Protein AF-A0A2W4SRP5-F1 (afdb_monomer_lite)

pLDDT: mean 79.03, std 12.62, range [37.22, 92.81]

Structure (mmCIF, N/CA/C/O backbone):
data_AF-A0A2W4SRP5-F1
#
_entry.id   AF-A0A2W4SRP5-F1
#
loop_
_atom_site.group_PDB
_atom_site.id
_atom_site.type_symbol
_atom_site.label_atom_id
_atom_site.label_alt_id
_atom_site.label_comp_id
_atom_site.label_asym_id
_atom_site.label_entity_id
_atom_site.label_seq_id
_atom_site.pdbx_PDB_ins_code
_atom_site.Cartn_x
_atom_site.Cartn_y
_atom_site.Cartn_z
_atom_site.occupancy
_atom_site.B_iso_or_equiv
_atom_site.auth_seq_id
_atom_site.auth_comp_id
_atom_site.auth_asym_id
_atom_site.auth_atom_id
_atom_site.pdbx_PDB_model_num
ATOM 1 N N . MET A 1 1 ? 36.366 -8.615 -46.798 1.00 62.31 1 MET A N 1
ATOM 2 C CA . MET A 1 1 ? 37.000 -7.873 -45.685 1.00 62.31 1 MET A CA 1
ATOM 3 C C . MET A 1 1 ? 35.990 -6.871 -45.153 1.00 62.31 1 MET A C 1
ATOM 5 O O . MET A 1 1 ? 35.621 -5.971 -45.893 1.00 62.31 1 MET A O 1
ATOM 9 N N . ALA A 1 2 ? 35.481 -7.054 -43.932 1.00 57.19 2 ALA A N 1
ATOM 10 C CA . ALA A 1 2 ? 34.638 -6.041 -43.298 1.00 57.19 2 ALA A CA 1
ATOM 11 C C . ALA A 1 2 ? 35.520 -4.854 -42.885 1.00 57.19 2 ALA A C 1
ATOM 13 O O . ALA A 1 2 ? 36.561 -5.044 -42.260 1.00 57.19 2 ALA A O 1
ATOM 14 N N . THR A 1 3 ? 35.136 -3.640 -43.264 1.00 64.25 3 THR A N 1
ATOM 15 C CA . THR A 1 3 ? 35.884 -2.422 -42.929 1.00 64.25 3 THR A CA 1
ATOM 16 C C . THR A 1 3 ? 35.658 -2.034 -41.461 1.00 64.25 3 THR A C 1
ATOM 18 O O . THR A 1 3 ? 34.574 -2.261 -4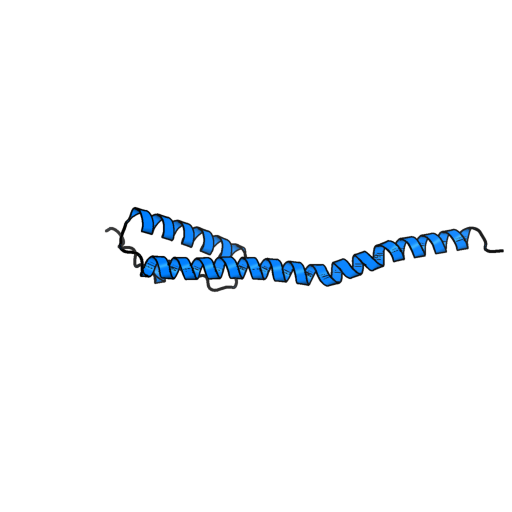0.924 1.00 64.25 3 THR A O 1
ATOM 21 N N . ALA A 1 4 ? 36.646 -1.421 -40.803 1.00 68.12 4 ALA A N 1
ATOM 22 C CA . ALA A 1 4 ? 36.559 -0.947 -39.413 1.00 68.12 4 ALA A CA 1
ATOM 23 C C . ALA A 1 4 ? 35.232 -0.239 -39.012 1.00 68.12 4 ALA A C 1
ATOM 25 O O . ALA A 1 4 ? 34.699 -0.573 -37.952 1.00 68.12 4 ALA A O 1
ATOM 26 N N . PRO A 1 5 ? 34.623 0.655 -39.825 1.00 74.19 5 PRO A N 1
ATOM 27 C CA . PRO A 1 5 ? 33.354 1.309 -39.470 1.00 74.19 5 PRO A CA 1
ATOM 28 C C . PRO A 1 5 ? 32.165 0.346 -39.317 1.00 74.19 5 PRO A C 1
ATOM 30 O O . PRO A 1 5 ? 31.325 0.536 -38.441 1.00 74.19 5 PRO A O 1
ATOM 33 N N . THR A 1 6 ? 32.106 -0.721 -40.118 1.00 78.25 6 THR A N 1
ATOM 34 C CA . THR A 1 6 ? 31.039 -1.736 -40.044 1.00 78.25 6 THR A CA 1
ATOM 35 C C . THR A 1 6 ? 31.065 -2.509 -38.725 1.00 78.25 6 THR A C 1
ATOM 37 O O . THR A 1 6 ? 30.011 -2.834 -38.187 1.00 78.25 6 THR A O 1
ATOM 40 N N . ILE A 1 7 ? 32.257 -2.771 -38.177 1.00 80.56 7 ILE A N 1
ATOM 41 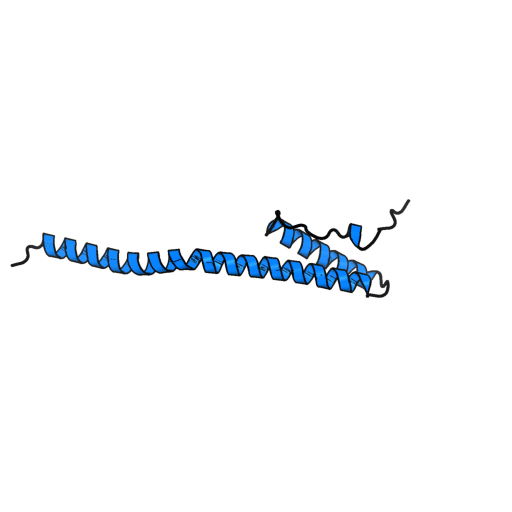C CA . ILE A 1 7 ? 32.420 -3.490 -36.905 1.00 80.56 7 ILE A CA 1
ATOM 42 C C . ILE A 1 7 ? 31.947 -2.614 -35.739 1.00 80.56 7 ILE A C 1
ATOM 44 O O . ILE A 1 7 ? 31.186 -3.078 -34.894 1.00 80.56 7 ILE A O 1
ATOM 48 N N . VAL A 1 8 ? 32.324 -1.331 -35.727 1.00 84.00 8 VAL A N 1
ATOM 49 C CA . VAL A 1 8 ? 31.911 -0.373 -34.685 1.00 84.00 8 VAL A CA 1
ATOM 50 C C . VAL A 1 8 ? 30.392 -0.180 -34.675 1.00 84.00 8 VAL A C 1
ATOM 52 O O . VAL A 1 8 ? 29.778 -0.210 -33.609 1.00 84.00 8 VAL A O 1
ATOM 55 N N . ALA A 1 9 ? 29.771 -0.049 -35.851 1.00 83.50 9 ALA A N 1
ATOM 56 C CA . ALA A 1 9 ? 28.318 0.065 -35.970 1.00 83.50 9 ALA A CA 1
ATOM 57 C C . ALA A 1 9 ? 27.594 -1.176 -35.419 1.00 83.50 9 ALA A C 1
ATOM 59 O O . ALA A 1 9 ? 26.607 -1.047 -34.692 1.00 83.50 9 ALA A O 1
ATOM 60 N N . LEU A 1 10 ? 28.115 -2.375 -35.708 1.00 90.06 10 LEU A N 1
ATOM 61 C CA . LEU A 1 10 ? 27.559 -3.624 -35.190 1.00 90.06 10 LEU A CA 1
ATOM 62 C C . LEU A 1 10 ? 27.675 -3.699 -33.663 1.00 90.06 10 LEU A C 1
ATOM 64 O O . LEU A 1 10 ? 26.697 -4.013 -32.989 1.00 90.06 10 LEU A O 1
ATOM 68 N N . MET A 1 11 ? 28.846 -3.371 -33.105 1.00 89.69 11 MET A N 1
ATOM 69 C CA . MET A 1 11 ? 29.052 -3.371 -31.652 1.00 89.69 11 MET A CA 1
ATOM 70 C C . MET A 1 11 ? 28.131 -2.368 -30.949 1.00 89.69 11 MET A C 1
ATOM 72 O O . MET A 1 11 ? 27.539 -2.697 -29.920 1.00 89.69 11 MET A O 1
ATOM 76 N N . GLY A 1 12 ? 27.947 -1.176 -31.523 1.00 87.81 12 GLY A N 1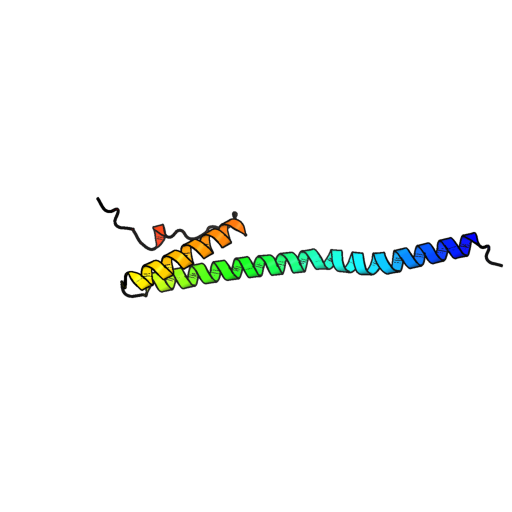
ATOM 77 C CA . GLY A 1 12 ? 26.991 -0.185 -31.027 1.00 87.81 12 GLY A CA 1
ATOM 78 C C . GLY A 1 12 ? 25.551 -0.703 -31.033 1.00 87.81 12 GLY A C 1
ATOM 79 O O . GLY A 1 12 ? 24.860 -0.605 -30.018 1.00 87.81 12 GLY A O 1
ATOM 80 N N . PHE A 1 13 ? 25.119 -1.331 -32.131 1.00 91.38 13 PHE A N 1
ATOM 81 C CA . PHE A 1 13 ? 23.796 -1.949 -32.228 1.00 91.38 13 PHE A CA 1
ATOM 82 C C . PHE A 1 13 ? 23.586 -3.037 -31.167 1.00 91.38 13 PHE A C 1
ATOM 84 O O . PHE A 1 13 ? 22.586 -3.006 -30.452 1.00 91.38 13 PHE A O 1
ATOM 91 N N . PHE A 1 14 ? 24.535 -3.965 -31.009 1.00 91.06 14 PHE A N 1
ATOM 92 C CA . PHE A 1 14 ? 24.431 -5.023 -30.000 1.00 91.06 14 PHE A CA 1
ATOM 93 C C . PHE A 1 14 ? 24.414 -4.470 -28.575 1.00 91.06 14 PHE A C 1
ATOM 95 O O . PHE A 1 14 ? 23.669 -4.975 -27.737 1.00 91.06 14 PHE A O 1
ATOM 102 N N . THR A 1 15 ? 25.173 -3.409 -28.301 1.00 91.12 15 THR A N 1
ATOM 103 C CA . THR A 1 15 ? 25.193 -2.758 -26.982 1.00 91.12 15 THR A CA 1
ATOM 104 C C . THR A 1 15 ? 23.831 -2.135 -26.671 1.00 91.12 15 THR A C 1
ATOM 106 O O . THR A 1 15 ? 23.258 -2.377 -25.608 1.00 91.12 15 THR A O 1
ATOM 109 N N . LEU A 1 16 ? 23.263 -1.401 -27.632 1.00 91.31 16 LEU A N 1
ATOM 110 C CA . LEU A 1 16 ? 21.934 -0.802 -27.506 1.00 91.31 16 LEU A CA 1
ATOM 111 C C . LEU A 1 16 ? 20.836 -1.860 -27.381 1.00 91.31 16 LEU A C 1
ATOM 113 O O . LEU A 1 16 ? 19.954 -1.712 -26.542 1.00 91.31 16 LEU A O 1
ATOM 117 N N . ALA A 1 17 ? 20.899 -2.943 -28.156 1.00 89.31 17 ALA A N 1
ATOM 118 C CA . ALA A 1 17 ? 19.941 -4.042 -28.065 1.00 89.31 17 ALA A CA 1
ATOM 119 C C . ALA A 1 17 ? 20.016 -4.752 -26.702 1.00 89.31 17 ALA A C 1
ATOM 121 O O . ALA A 1 17 ? 18.985 -5.008 -26.081 1.00 89.31 17 ALA A O 1
ATOM 122 N N . THR A 1 18 ? 21.229 -5.005 -26.201 1.00 92.81 18 THR A N 1
ATOM 123 C CA . THR A 1 18 ? 21.459 -5.685 -24.914 1.00 92.81 18 THR A CA 1
ATOM 124 C C . THR A 1 18 ? 20.893 -4.894 -23.737 1.00 92.81 18 THR A C 1
ATOM 126 O O . THR A 1 18 ? 20.398 -5.496 -22.791 1.00 92.81 18 THR A O 1
ATOM 129 N N . ILE A 1 19 ? 20.911 -3.559 -23.795 1.00 91.06 19 ILE A N 1
ATOM 130 C CA . ILE A 1 19 ? 20.346 -2.698 -22.743 1.00 91.06 19 ILE A CA 1
ATOM 131 C C . ILE A 1 19 ? 18.854 -2.429 -22.992 1.00 91.06 19 ILE A C 1
ATOM 133 O O . ILE A 1 19 ? 18.039 -2.475 -22.071 1.00 91.06 19 ILE A O 1
ATOM 137 N N . GLY A 1 20 ? 18.473 -2.170 -24.241 1.00 90.38 20 GLY A N 1
ATOM 138 C CA . GLY A 1 20 ? 17.122 -1.766 -24.617 1.00 90.38 20 GLY A CA 1
ATOM 139 C C . GLY A 1 20 ? 16.079 -2.858 -24.394 1.00 90.38 20 GLY A C 1
ATOM 140 O O . GLY A 1 20 ? 14.993 -2.568 -23.899 1.00 90.38 20 GLY A O 1
ATOM 141 N N . ILE A 1 21 ? 16.410 -4.117 -24.696 1.00 88.94 21 ILE A N 1
ATOM 142 C CA . ILE A 1 21 ? 15.496 -5.256 -24.520 1.00 88.94 21 ILE A CA 1
ATOM 143 C C . ILE A 1 21 ? 15.095 -5.459 -23.045 1.00 88.94 21 ILE A C 1
ATOM 145 O O . ILE A 1 21 ? 13.891 -5.465 -22.763 1.00 88.94 21 ILE A O 1
ATOM 149 N N . PRO A 1 22 ? 16.027 -5.597 -22.077 1.00 87.81 22 PRO A N 1
ATOM 150 C CA . PRO A 1 22 ? 15.649 -5.742 -20.675 1.00 87.81 22 PRO A CA 1
ATOM 151 C C . PRO A 1 22 ? 14.975 -4.479 -20.137 1.00 87.81 22 PRO A C 1
ATOM 153 O O . PRO A 1 22 ? 13.995 -4.590 -19.402 1.00 87.81 22 PRO A O 1
ATOM 156 N N . MET A 1 23 ? 15.421 -3.287 -20.550 1.00 88.94 23 MET A N 1
ATOM 157 C CA . MET A 1 23 ? 14.791 -2.030 -20.142 1.00 88.94 23 MET A CA 1
ATOM 158 C C . MET A 1 23 ? 13.323 -1.965 -20.584 1.00 88.94 23 MET A C 1
ATOM 160 O O . MET A 1 23 ? 12.457 -1.620 -19.783 1.00 88.94 23 MET A O 1
ATOM 164 N N . ALA A 1 24 ? 13.016 -2.371 -21.820 1.00 87.69 24 ALA A N 1
ATOM 165 C CA . ALA A 1 24 ? 11.650 -2.442 -22.331 1.00 87.69 24 ALA A CA 1
ATOM 166 C C . ALA A 1 24 ? 10.794 -3.462 -21.562 1.00 87.69 24 ALA A C 1
ATOM 168 O O . ALA A 1 24 ? 9.619 -3.208 -21.285 1.00 87.69 24 ALA A O 1
ATOM 169 N N . LEU A 1 25 ? 11.373 -4.601 -21.171 1.00 87.00 25 LEU A N 1
ATOM 170 C CA . LEU A 1 25 ? 10.679 -5.608 -20.369 1.00 87.00 25 LEU A CA 1
ATOM 171 C C . LEU A 1 25 ? 10.325 -5.072 -18.975 1.00 87.00 25 LEU A C 1
ATOM 173 O O . LEU A 1 25 ? 9.183 -5.224 -18.531 1.00 87.00 25 LEU A O 1
ATOM 177 N N . VAL A 1 26 ? 11.279 -4.407 -18.316 1.00 84.88 26 VAL A N 1
ATOM 178 C CA . VAL A 1 26 ? 11.074 -3.750 -17.018 1.00 84.88 26 VAL A CA 1
ATOM 179 C C . VAL A 1 26 ? 10.003 -2.675 -17.143 1.00 84.88 26 VAL A C 1
ATOM 181 O O . VAL A 1 26 ? 9.049 -2.690 -16.372 1.00 84.88 26 VAL A O 1
ATOM 184 N N . TRP A 1 27 ? 10.079 -1.814 -18.159 1.00 85.75 27 TRP A N 1
ATOM 185 C CA . TRP A 1 27 ? 9.078 -0.771 -18.401 1.00 85.75 27 TRP A CA 1
ATOM 186 C C . TRP A 1 27 ? 7.669 -1.328 -18.608 1.00 85.75 27 TRP A C 1
ATOM 188 O O . TRP A 1 27 ? 6.690 -0.725 -18.178 1.00 85.75 27 TRP A O 1
ATOM 198 N N . ARG A 1 28 ? 7.544 -2.510 -19.219 1.00 83.62 28 ARG A N 1
ATOM 199 C CA . ARG A 1 28 ? 6.244 -3.159 -19.433 1.00 83.62 28 ARG A CA 1
ATOM 200 C C . ARG A 1 28 ? 5.657 -3.764 -18.156 1.00 83.62 28 ARG A C 1
ATOM 202 O O . ARG A 1 28 ? 4.438 -3.895 -18.045 1.00 83.62 28 ARG A O 1
ATOM 209 N N . GLN A 1 29 ? 6.500 -4.173 -17.209 1.00 81.94 29 GLN A N 1
ATOM 210 C CA . GLN A 1 29 ? 6.075 -4.842 -15.973 1.00 81.94 29 GLN A CA 1
ATOM 211 C C . GLN A 1 29 ? 5.981 -3.897 -14.770 1.00 81.94 29 GLN A C 1
ATOM 213 O O . GLN A 1 29 ? 5.093 -4.081 -13.935 1.00 81.94 29 GLN A O 1
ATOM 218 N N . ALA A 1 30 ? 6.828 -2.870 -14.714 1.00 74.81 30 ALA A N 1
ATOM 219 C CA . ALA A 1 30 ? 6.868 -1.851 -13.671 1.00 74.81 30 ALA A CA 1
ATOM 220 C C . ALA A 1 30 ? 5.490 -1.248 -13.339 1.00 74.81 30 ALA A C 1
ATOM 222 O O . ALA A 1 30 ? 5.129 -1.273 -12.161 1.00 74.81 30 ALA A O 1
ATOM 223 N N . PRO A 1 31 ? 4.662 -0.800 -14.310 1.00 78.19 31 PRO A N 1
ATOM 224 C CA . PRO A 1 31 ? 3.360 -0.225 -13.986 1.00 78.19 31 PRO A CA 1
ATOM 225 C C . PRO A 1 31 ? 2.444 -1.232 -13.285 1.00 78.19 31 PRO A C 1
ATOM 227 O O . PRO A 1 31 ? 1.764 -0.870 -12.337 1.00 78.19 31 PRO A O 1
ATOM 230 N N . ARG A 1 32 ? 2.483 -2.518 -13.662 1.00 82.81 32 ARG A N 1
ATOM 2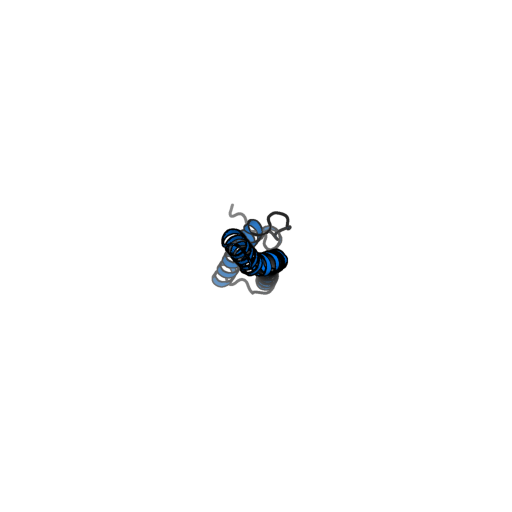31 C CA . ARG A 1 32 ? 1.653 -3.559 -13.029 1.00 82.81 32 ARG A CA 1
ATOM 232 C C . ARG A 1 32 ? 2.088 -3.878 -11.604 1.00 82.81 32 ARG A C 1
ATOM 234 O O . ARG A 1 32 ? 1.264 -4.247 -10.775 1.00 82.81 32 ARG A O 1
ATOM 241 N N . TRP A 1 33 ? 3.387 -3.822 -11.332 1.00 80.19 33 TRP A N 1
ATOM 242 C CA . TRP A 1 33 ? 3.913 -4.055 -9.989 1.00 80.19 33 TRP A CA 1
ATOM 243 C C . TRP A 1 33 ? 3.602 -2.875 -9.079 1.00 80.19 33 TRP A C 1
ATOM 245 O O . TRP A 1 33 ? 3.171 -3.083 -7.947 1.00 80.19 33 TRP A O 1
ATOM 255 N N . LEU A 1 34 ? 3.759 -1.656 -9.597 1.00 82.25 34 LEU A N 1
ATOM 256 C CA . LEU A 1 34 ? 3.467 -0.434 -8.865 1.00 82.25 34 LEU A CA 1
ATOM 257 C C . LEU A 1 34 ? 1.976 -0.325 -8.533 1.00 82.25 34 LEU A C 1
ATOM 259 O O . LEU A 1 34 ? 1.647 -0.066 -7.379 1.00 82.25 34 LEU A O 1
ATOM 263 N N . THR A 1 35 ? 1.085 -0.605 -9.494 1.00 84.00 35 THR A N 1
ATOM 264 C CA . THR A 1 35 ? -0.363 -0.611 -9.234 1.00 84.00 35 THR A CA 1
ATOM 265 C C . THR A 1 35 ? -0.726 -1.670 -8.207 1.00 84.00 35 THR A C 1
ATOM 267 O O . THR A 1 35 ? -1.330 -1.343 -7.200 1.00 84.00 35 THR A O 1
ATOM 270 N N . ARG A 1 36 ? -0.247 -2.913 -8.351 1.00 86.44 36 ARG A N 1
ATOM 271 C CA . ARG A 1 36 ? -0.511 -3.968 -7.354 1.00 86.44 36 ARG A CA 1
ATOM 272 C C . ARG A 1 36 ? 0.009 -3.619 -5.962 1.00 86.44 36 ARG A C 1
ATOM 274 O O . ARG A 1 36 ? -0.628 -3.968 -4.974 1.00 86.44 36 ARG A O 1
ATOM 281 N N . ALA A 1 37 ? 1.179 -2.993 -5.860 1.00 84.12 37 ALA A N 1
ATOM 282 C CA . ALA A 1 37 ? 1.730 -2.571 -4.576 1.00 84.12 37 ALA A CA 1
ATOM 283 C C . ALA A 1 37 ? 0.892 -1.446 -3.952 1.00 84.12 37 ALA A C 1
ATOM 285 O O . ALA A 1 37 ? 0.635 -1.475 -2.748 1.00 84.12 37 ALA A O 1
ATOM 286 N N . HIS A 1 38 ? 0.441 -0.494 -4.769 1.00 86.38 38 HIS A N 1
ATOM 287 C CA . HIS A 1 38 ? -0.466 0.569 -4.359 1.00 86.38 38 HIS A CA 1
ATOM 288 C C . HIS A 1 38 ? -1.819 0.006 -3.899 1.00 86.38 38 HIS A C 1
ATOM 290 O O . HIS A 1 38 ? -2.218 0.248 -2.763 1.00 86.38 38 HIS A O 1
ATOM 296 N N . ASP A 1 39 ? -2.449 -0.843 -4.711 1.00 87.31 39 ASP A N 1
ATOM 297 C CA . ASP A 1 39 ? -3.734 -1.485 -4.421 1.00 87.31 39 ASP A CA 1
ATOM 298 C C . ASP A 1 39 ? -3.672 -2.306 -3.129 1.00 87.31 39 ASP A C 1
ATOM 300 O O . ASP A 1 39 ? -4.583 -2.251 -2.309 1.00 87.31 39 ASP A O 1
ATOM 304 N N . ARG A 1 40 ? -2.567 -3.026 -2.890 1.00 88.94 40 ARG A N 1
ATOM 305 C CA . ARG A 1 40 ? -2.352 -3.768 -1.635 1.00 88.94 40 ARG A CA 1
ATOM 306 C C . ARG A 1 40 ? -2.295 -2.853 -0.417 1.00 88.94 40 ARG A C 1
ATOM 308 O O . ARG A 1 40 ? -2.832 -3.218 0.624 1.00 88.94 40 ARG A O 1
ATOM 315 N N . ARG A 1 41 ? -1.645 -1.690 -0.523 1.00 85.31 41 ARG A N 1
ATOM 316 C CA . ARG A 1 41 ? -1.584 -0.713 0.577 1.00 85.31 41 ARG A CA 1
ATOM 317 C C . ARG A 1 41 ? -2.953 -0.101 0.846 1.00 85.31 41 ARG A C 1
ATOM 319 O O . ARG A 1 41 ? -3.353 -0.014 2.001 1.00 85.31 41 ARG A O 1
ATOM 326 N N . VAL A 1 42 ? -3.679 0.265 -0.208 1.00 87.31 42 VAL A N 1
ATOM 327 C CA . VAL A 1 42 ? -5.056 0.765 -0.104 1.00 87.31 42 VAL A CA 1
ATOM 328 C C . VAL A 1 42 ? -5.952 -0.281 0.565 1.00 87.31 42 VAL A C 1
ATOM 330 O O . VAL A 1 42 ? -6.587 0.025 1.570 1.00 87.31 42 VAL A O 1
ATOM 333 N N . ALA A 1 43 ? -5.925 -1.529 0.087 1.00 87.50 43 ALA A N 1
ATOM 334 C CA . ALA A 1 43 ? -6.709 -2.627 0.651 1.00 87.50 43 ALA A CA 1
ATOM 335 C C . ALA A 1 43 ? -6.352 -2.917 2.118 1.00 87.50 43 ALA A C 1
ATOM 337 O O . ALA A 1 43 ? -7.238 -3.194 2.922 1.00 87.50 43 ALA A O 1
ATOM 338 N N . PHE A 1 44 ? -5.070 -2.821 2.487 1.00 90.81 44 PHE A N 1
ATOM 339 C CA . PHE A 1 44 ? -4.629 -2.973 3.874 1.00 90.81 44 PHE A CA 1
ATOM 340 C C . PHE A 1 44 ? -5.229 -1.895 4.786 1.00 90.81 44 PHE A C 1
ATOM 342 O O . PHE A 1 44 ? -5.819 -2.231 5.809 1.00 90.81 44 PHE A O 1
ATOM 349 N N . HIS A 1 45 ? -5.121 -0.615 4.414 1.00 87.25 45 HIS A N 1
ATOM 350 C CA . HIS A 1 45 ? -5.664 0.473 5.235 1.00 87.25 45 HIS A CA 1
ATOM 351 C C . HIS A 1 45 ? -7.196 0.461 5.282 1.00 87.25 45 HIS A C 1
ATOM 353 O O . HIS A 1 45 ? -7.763 0.743 6.332 1.00 87.25 45 HIS A O 1
ATOM 359 N N . GLN A 1 46 ? -7.868 0.070 4.195 1.00 87.38 46 GLN A N 1
ATOM 360 C CA . GLN A 1 46 ? -9.318 -0.155 4.200 1.00 87.38 46 GLN A CA 1
ATOM 361 C C . GLN A 1 46 ? -9.713 -1.259 5.180 1.00 87.38 46 GLN A C 1
ATOM 363 O O . GLN A 1 46 ? -10.543 -1.030 6.055 1.00 87.38 46 GLN A O 1
ATOM 368 N N . ALA A 1 47 ? -9.067 -2.426 5.094 1.00 87.81 47 ALA A N 1
ATOM 369 C CA . ALA A 1 47 ? -9.334 -3.531 6.005 1.00 87.81 47 ALA A CA 1
ATOM 370 C C . ALA A 1 47 ? -9.047 -3.149 7.467 1.00 87.81 47 ALA A C 1
ATOM 372 O O . ALA A 1 47 ? -9.812 -3.525 8.350 1.00 87.81 47 ALA A O 1
ATOM 373 N N . ALA A 1 48 ? -7.984 -2.377 7.725 1.00 87.69 48 ALA A N 1
ATOM 374 C CA . ALA A 1 48 ? -7.656 -1.874 9.058 1.00 87.69 48 ALA A CA 1
ATOM 375 C C . ALA A 1 48 ? -8.712 -0.891 9.591 1.00 87.69 48 ALA A C 1
ATOM 377 O O . ALA A 1 48 ? -9.094 -0.970 10.757 1.00 87.69 48 ALA A O 1
ATOM 378 N N . CYS A 1 49 ? -9.220 0.018 8.754 1.00 87.19 49 CYS A N 1
ATOM 379 C CA . CYS A 1 49 ? -10.325 0.896 9.133 1.00 87.19 49 CYS A CA 1
ATOM 380 C C . CYS A 1 49 ? -11.593 0.092 9.456 1.00 87.19 49 CYS A C 1
ATOM 382 O O . CYS A 1 49 ? -12.214 0.349 10.484 1.00 87.19 49 CYS A O 1
ATOM 384 N N . ASP A 1 50 ? -11.945 -0.904 8.641 1.00 87.38 50 ASP A N 1
ATOM 385 C CA . ASP A 1 50 ? -13.137 -1.733 8.853 1.00 87.38 50 ASP A CA 1
ATOM 386 C C . ASP A 1 50 ? -13.051 -2.572 10.135 1.00 87.38 50 ASP A C 1
ATOM 388 O O . ASP A 1 50 ? -14.038 -2.708 10.862 1.00 87.38 50 ASP A O 1
ATOM 392 N N . THR A 1 51 ? -11.880 -3.141 10.438 1.00 87.62 51 THR A N 1
ATOM 393 C CA . THR A 1 51 ? -11.679 -3.922 11.668 1.00 87.62 51 THR A CA 1
ATOM 394 C C . THR A 1 51 ? -11.708 -3.034 12.904 1.00 87.62 51 THR A C 1
ATOM 396 O O . THR A 1 51 ? -12.376 -3.383 13.873 1.00 87.62 51 THR A O 1
ATOM 399 N N . LEU A 1 52 ? -11.051 -1.871 12.869 1.00 86.69 52 LEU A N 1
ATOM 400 C CA . LEU A 1 52 ? -11.068 -0.905 13.971 1.00 86.69 52 LEU A CA 1
ATOM 401 C C . LEU A 1 52 ? -12.465 -0.321 14.196 1.00 86.69 52 LEU A C 1
ATOM 403 O O . LEU A 1 52 ? -12.867 -0.121 15.338 1.00 86.69 52 LEU A O 1
ATOM 407 N N . HIS A 1 53 ? -13.226 -0.096 13.125 1.00 84.00 53 HIS A N 1
ATOM 408 C CA . HIS A 1 53 ? -14.616 0.338 13.205 1.00 84.00 53 HIS A CA 1
ATOM 409 C C . HIS A 1 53 ? -15.488 -0.690 13.938 1.00 84.00 53 HIS A C 1
ATOM 411 O O . HIS A 1 53 ? -16.220 -0.327 14.855 1.00 84.00 53 HIS A O 1
ATOM 417 N N . ARG A 1 54 ? -15.375 -1.980 13.587 1.00 84.81 54 ARG A N 1
ATOM 418 C CA . ARG A 1 54 ? -16.090 -3.056 14.298 1.00 84.81 54 ARG A CA 1
ATOM 419 C C . ARG A 1 54 ? -15.619 -3.191 15.743 1.00 84.81 54 ARG A C 1
ATOM 421 O O . ARG A 1 54 ? -16.447 -3.274 16.642 1.00 84.81 54 ARG A O 1
ATOM 428 N N . ALA A 1 55 ? -14.310 -3.118 15.981 1.00 84.38 55 ALA A N 1
ATOM 429 C CA . ALA A 1 55 ? -13.751 -3.172 17.328 1.00 84.38 55 ALA A CA 1
ATOM 430 C C . ALA A 1 55 ? -14.282 -2.032 18.214 1.00 84.38 55 ALA A C 1
ATOM 432 O O . ALA A 1 55 ? -14.631 -2.273 19.364 1.00 84.38 55 ALA A O 1
ATOM 433 N N . LEU A 1 56 ? -14.411 -0.812 17.684 1.00 82.81 56 LEU A N 1
ATOM 434 C CA . LEU A 1 56 ? -15.008 0.324 18.400 1.00 82.81 56 LEU A CA 1
ATOM 435 C C . LEU A 1 56 ? -16.502 0.139 18.710 1.00 82.81 56 LEU A C 1
ATOM 437 O O . LEU A 1 56 ? -16.992 0.739 19.663 1.00 82.81 56 LEU A O 1
ATOM 441 N N . ALA A 1 57 ? -17.225 -0.657 17.918 1.00 80.94 57 ALA A N 1
ATOM 442 C CA . ALA A 1 57 ? -18.635 -0.963 18.155 1.00 80.94 57 ALA A CA 1
ATOM 443 C C . ALA A 1 57 ? -18.834 -2.095 19.183 1.00 80.94 57 ALA A C 1
ATOM 445 O O . ALA A 1 57 ? -19.825 -2.093 19.909 1.00 80.94 57 ALA A O 1
ATOM 446 N N . GLU A 1 58 ? -17.901 -3.050 19.249 1.00 81.81 58 GLU A N 1
ATOM 447 C CA . GLU A 1 58 ? -17.996 -4.253 20.092 1.00 81.81 58 GLU A CA 1
ATOM 448 C C . GLU A 1 58 ? -17.278 -4.122 21.448 1.00 81.81 58 GLU A C 1
ATOM 450 O O . GLU A 1 58 ? -17.597 -4.850 22.390 1.00 81.81 58 GLU A O 1
ATOM 455 N N . THR A 1 59 ? -16.305 -3.213 21.573 1.00 76.88 59 THR A N 1
ATOM 456 C CA . THR A 1 59 ? -15.513 -3.070 22.804 1.00 76.88 59 THR A CA 1
ATOM 457 C C . THR A 1 59 ? -16.335 -2.373 23.900 1.00 76.88 59 THR A C 1
ATOM 459 O O . THR A 1 59 ? -16.913 -1.311 23.658 1.00 76.88 59 THR A O 1
ATOM 462 N N . PRO A 1 60 ? -16.384 -2.920 25.132 1.00 73.94 60 PRO A N 1
ATOM 463 C CA . PRO A 1 60 ? -16.952 -2.218 26.281 1.00 73.94 60 PRO A CA 1
ATOM 464 C C . PRO A 1 60 ? -16.272 -0.854 26.462 1.00 73.94 60 PRO A C 1
ATOM 466 O O . PRO A 1 60 ? -15.078 -0.738 26.200 1.00 73.94 60 PRO A O 1
ATOM 469 N N . ARG A 1 61 ? -17.002 0.172 26.928 1.00 70.44 61 ARG A N 1
ATOM 470 C CA . ARG A 1 61 ? -16.460 1.524 27.181 1.00 70.44 61 ARG A CA 1
ATOM 471 C C . ARG A 1 61 ? -15.392 1.508 28.286 1.00 70.44 61 ARG A C 1
ATOM 473 O O . ARG A 1 61 ? -15.662 1.841 29.433 1.00 70.44 61 ARG A O 1
ATOM 480 N N . ASP A 1 62 ? -14.186 1.109 27.917 1.00 79.06 62 ASP A N 1
ATOM 481 C CA . ASP A 1 62 ? -12.942 1.380 28.620 1.00 79.06 62 ASP A CA 1
ATOM 482 C C . ASP A 1 62 ? -12.284 2.567 27.913 1.00 79.06 62 ASP A C 1
ATOM 484 O O . ASP A 1 62 ? -11.841 2.457 26.763 1.00 79.06 62 ASP A O 1
ATOM 488 N N . ASP A 1 63 ? -12.265 3.718 28.585 1.00 76.44 63 ASP A N 1
ATOM 489 C CA . ASP A 1 63 ? -11.841 4.994 28.010 1.00 76.44 63 ASP A CA 1
ATOM 490 C C . ASP A 1 63 ? -10.417 4.935 27.441 1.00 76.44 63 ASP A C 1
ATOM 492 O O . ASP A 1 63 ? -10.150 5.506 26.379 1.00 76.44 63 ASP A O 1
ATOM 496 N N . ALA A 1 64 ? -9.508 4.193 28.083 1.00 83.81 64 ALA A N 1
ATOM 497 C CA . ALA A 1 64 ? -8.123 4.084 27.632 1.00 83.81 64 ALA A CA 1
ATOM 498 C C . ALA A 1 64 ? -7.999 3.254 26.345 1.00 83.81 64 ALA A C 1
ATOM 500 O O . ALA A 1 64 ? -7.248 3.614 25.432 1.00 83.81 64 ALA A O 1
ATOM 501 N N . ASN A 1 65 ? -8.746 2.153 26.243 1.00 82.81 65 ASN A N 1
ATOM 502 C CA . ASN A 1 65 ? -8.725 1.295 25.062 1.00 82.81 65 ASN A CA 1
ATOM 503 C C . ASN A 1 65 ? -9.465 1.947 23.881 1.00 82.81 65 ASN A C 1
ATOM 505 O O . ASN A 1 65 ? -8.963 1.960 22.757 1.00 82.81 65 ASN A O 1
ATOM 509 N N . HIS A 1 66 ? -10.606 2.592 24.142 1.00 82.56 66 HIS A N 1
ATOM 510 C CA . HIS A 1 66 ? -11.355 3.342 23.132 1.00 82.56 66 HIS A CA 1
ATOM 511 C C . HIS A 1 66 ? -10.544 4.494 22.532 1.00 82.56 66 HIS A C 1
ATOM 513 O O . HIS A 1 66 ? -10.554 4.681 21.315 1.00 82.56 66 HIS A O 1
ATOM 519 N N . GLN A 1 67 ? -9.809 5.255 23.348 1.00 83.75 67 GLN A N 1
ATOM 520 C CA . GLN A 1 67 ? -8.943 6.325 22.841 1.00 83.75 67 GLN A CA 1
ATOM 521 C C . GLN A 1 67 ? -7.827 5.786 21.937 1.00 83.75 67 GLN A C 1
ATOM 523 O O . GLN A 1 67 ? -7.559 6.372 20.888 1.00 83.75 67 GLN A O 1
ATOM 528 N N . ARG A 1 68 ? -7.218 4.644 22.289 1.00 86.56 68 ARG A N 1
ATOM 529 C CA . ARG A 1 68 ? -6.191 3.992 21.457 1.00 86.56 68 ARG A CA 1
ATOM 530 C C . ARG A 1 68 ? -6.754 3.520 20.119 1.00 86.56 68 ARG A C 1
ATOM 532 O O . ARG A 1 68 ? -6.170 3.823 19.082 1.00 86.56 68 ARG A O 1
ATOM 539 N N . LEU A 1 69 ? -7.900 2.839 20.133 1.00 85.94 69 LEU A N 1
ATOM 540 C CA . LEU A 1 69 ? -8.570 2.371 18.916 1.00 85.94 69 LEU A CA 1
ATOM 541 C C . LEU A 1 69 ? -8.974 3.542 18.007 1.00 85.94 69 LEU A C 1
ATOM 543 O O . LEU A 1 69 ? -8.792 3.478 16.792 1.00 85.94 69 LEU A O 1
ATOM 547 N N . ARG A 1 70 ? -9.445 4.654 18.588 1.00 84.94 70 ARG A N 1
ATOM 548 C CA . ARG A 1 70 ? -9.739 5.888 17.841 1.00 84.94 70 ARG A CA 1
ATOM 549 C C . ARG A 1 70 ? -8.493 6.505 17.218 1.00 84.94 70 ARG A C 1
ATOM 551 O O . ARG A 1 70 ? -8.534 6.863 16.046 1.00 84.94 70 ARG A O 1
ATOM 558 N N . ALA A 1 71 ? -7.394 6.612 17.965 1.00 86.62 71 ALA A N 1
ATOM 559 C CA . ALA A 1 71 ? -6.139 7.151 17.441 1.00 86.62 71 ALA A CA 1
ATOM 560 C C . ALA A 1 71 ? -5.632 6.323 16.246 1.00 86.62 71 ALA A C 1
ATOM 562 O O . ALA A 1 71 ? -5.310 6.885 15.200 1.00 86.62 71 ALA A O 1
ATOM 563 N N . GLN A 1 72 ? -5.671 4.992 16.364 1.00 87.56 72 GLN A N 1
ATOM 564 C CA . GLN A 1 72 ? -5.304 4.074 15.281 1.00 87.56 72 GLN A CA 1
ATOM 565 C C . GLN A 1 72 ? -6.235 4.192 14.069 1.00 87.56 72 GLN A C 1
ATOM 567 O O . GLN A 1 72 ? -5.780 4.112 12.927 1.00 87.56 72 GLN A O 1
ATOM 572 N N . PHE A 1 73 ? -7.535 4.404 14.288 1.00 86.75 73 PHE A N 1
ATOM 573 C CA . PHE A 1 73 ? -8.482 4.614 13.196 1.00 86.75 73 PHE A CA 1
ATOM 574 C C . PHE A 1 73 ? -8.197 5.927 12.456 1.00 86.75 73 PHE A C 1
ATOM 576 O O . PHE A 1 73 ? -8.159 5.939 11.226 1.00 86.75 73 PHE A O 1
ATOM 583 N N . ILE A 1 74 ? -7.943 7.020 13.186 1.00 85.75 74 ILE A N 1
ATOM 584 C CA . ILE A 1 74 ? -7.605 8.326 12.598 1.00 85.75 74 ILE A CA 1
ATOM 585 C C . ILE A 1 74 ? -6.336 8.210 11.753 1.00 85.75 74 ILE A C 1
ATOM 587 O O . ILE A 1 74 ? -6.336 8.639 10.599 1.00 85.75 74 ILE A O 1
ATOM 591 N N . GLU A 1 75 ? -5.286 7.585 12.283 1.00 87.31 75 GLU A N 1
ATOM 592 C CA . GLU A 1 75 ? -4.026 7.380 11.566 1.00 87.31 75 GLU A CA 1
ATOM 593 C C . GLU A 1 75 ? -4.233 6.611 10.251 1.00 87.31 75 GLU A C 1
ATOM 595 O O . GLU A 1 75 ? -3.831 7.085 9.186 1.00 87.31 75 GLU A O 1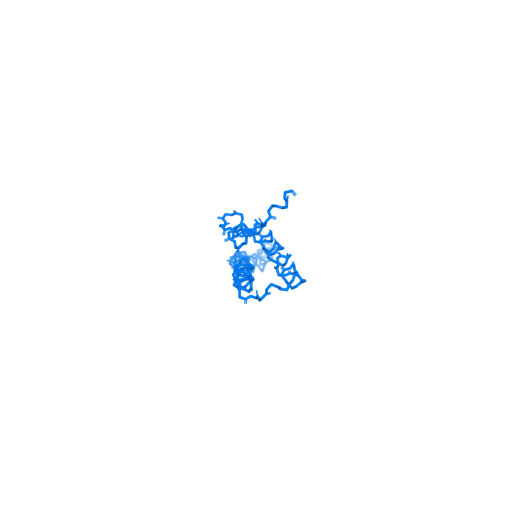
ATOM 600 N N . ASN A 1 76 ? -4.946 5.480 10.294 1.00 86.38 76 ASN A N 1
ATOM 601 C CA . ASN A 1 76 ? -5.222 4.675 9.102 1.00 86.38 76 ASN A CA 1
ATOM 602 C C . ASN A 1 76 ? -6.125 5.396 8.094 1.00 86.38 76 ASN A C 1
ATOM 604 O O . ASN A 1 76 ? -5.883 5.317 6.891 1.00 86.38 76 ASN A O 1
ATOM 608 N N . SER A 1 77 ? -7.122 6.148 8.566 1.00 84.31 77 SER A N 1
ATOM 609 C CA . SER A 1 77 ? -8.012 6.931 7.703 1.00 84.31 77 SER A CA 1
ATOM 610 C C . SER A 1 77 ? -7.268 8.063 6.979 1.00 84.31 77 SER A C 1
ATOM 612 O O . SER A 1 77 ? -7.499 8.306 5.792 1.00 84.31 77 SER A O 1
ATOM 614 N N . ASN A 1 78 ? -6.315 8.715 7.655 1.00 85.25 78 ASN A N 1
ATOM 615 C CA . ASN A 1 78 ? -5.468 9.749 7.068 1.00 85.25 78 ASN A CA 1
ATOM 616 C C . ASN A 1 78 ? -4.476 9.154 6.061 1.00 85.25 78 ASN A C 1
ATOM 618 O O . ASN A 1 78 ? -4.308 9.710 4.974 1.00 85.25 78 ASN A O 1
ATOM 622 N N . ALA A 1 79 ? -3.871 8.005 6.380 1.00 84.31 79 ALA A N 1
ATOM 623 C CA . ALA A 1 79 ? -3.013 7.271 5.453 1.00 84.31 79 ALA A CA 1
ATOM 624 C C . ALA A 1 79 ? -3.783 6.837 4.193 1.00 84.31 79 ALA A C 1
ATOM 626 O O . ALA A 1 79 ? -3.298 7.018 3.076 1.00 84.31 79 ALA A O 1
ATOM 627 N N . LEU A 1 80 ? -5.017 6.347 4.356 1.00 85.19 80 LEU A N 1
ATOM 628 C CA . LEU A 1 80 ? -5.888 5.978 3.243 1.00 85.19 80 LEU A CA 1
ATOM 629 C C . LEU A 1 80 ? -6.254 7.192 2.380 1.00 85.19 80 LEU A C 1
ATOM 631 O O . LEU A 1 80 ? -6.182 7.102 1.158 1.00 85.19 80 LEU A O 1
ATOM 635 N N . ARG A 1 81 ? -6.576 8.340 2.991 1.00 83.75 81 ARG A N 1
ATOM 636 C CA . ARG A 1 81 ? -6.880 9.585 2.266 1.00 83.75 81 ARG A CA 1
ATOM 637 C C . ARG A 1 81 ? -5.677 10.108 1.477 1.00 83.75 81 ARG A C 1
ATOM 639 O O . ARG A 1 81 ? -5.855 10.613 0.374 1.00 83.75 81 ARG A O 1
ATOM 646 N N . ALA A 1 82 ? -4.467 9.979 2.021 1.00 82.00 82 ALA A N 1
ATOM 647 C CA . ALA A 1 82 ? -3.239 10.363 1.327 1.00 82.00 82 ALA A CA 1
ATOM 648 C C . ALA A 1 82 ? -2.920 9.435 0.142 1.00 82.00 82 ALA A C 1
ATOM 650 O O . ALA A 1 82 ? -2.410 9.892 -0.878 1.00 82.00 82 ALA A O 1
ATOM 651 N N . LEU A 1 83 ? -3.218 8.138 0.269 1.00 80.44 83 LEU A N 1
ATOM 652 C CA . LEU A 1 83 ? -2.966 7.150 -0.781 1.00 80.44 83 LEU A CA 1
ATOM 653 C C . LEU A 1 83 ? -4.050 7.146 -1.866 1.00 80.44 83 LEU A C 1
ATOM 655 O O . LEU A 1 83 ? -3.729 6.984 -3.038 1.00 80.44 83 LEU A O 1
ATOM 659 N N . ALA A 1 84 ? -5.315 7.324 -1.496 1.00 79.06 84 ALA A N 1
ATOM 660 C CA . ALA A 1 84 ? -6.455 7.215 -2.396 1.00 79.06 84 ALA A CA 1
ATOM 661 C C . ALA A 1 84 ? -7.544 8.248 -2.039 1.00 79.06 84 ALA A C 1
ATOM 663 O O . ALA A 1 84 ? -8.592 7.885 -1.499 1.00 79.06 84 ALA A O 1
ATOM 664 N N . PRO A 1 85 ? -7.328 9.541 -2.353 1.00 75.00 85 PRO A N 1
ATOM 665 C CA . PRO A 1 85 ? -8.266 10.621 -2.026 1.00 75.00 85 PRO A CA 1
ATOM 666 C C . PRO A 1 85 ? -9.644 10.462 -2.685 1.00 75.00 85 PRO A C 1
ATOM 668 O O . PRO A 1 85 ? -10.625 11.024 -2.208 1.00 75.00 85 PRO A O 1
ATOM 671 N N . GLN A 1 86 ? -9.727 9.689 -3.769 1.00 73.56 86 GLN A N 1
ATOM 672 C CA . GLN A 1 86 ? -10.963 9.370 -4.481 1.00 73.56 86 GLN A CA 1
ATOM 673 C C . GLN A 1 86 ? -11.864 8.349 -3.764 1.00 73.56 86 GLN A C 1
ATOM 675 O O . GLN A 1 86 ? -13.004 8.157 -4.182 1.00 73.56 86 GLN A O 1
ATOM 680 N N . LEU A 1 87 ? -11.373 7.659 -2.729 1.00 67.62 87 LEU A N 1
ATOM 681 C CA . LEU A 1 87 ? -12.160 6.669 -1.994 1.00 67.62 87 LEU A CA 1
ATOM 682 C C . LEU A 1 87 ? -12.908 7.328 -0.835 1.00 67.62 87 LEU A C 1
ATOM 684 O O . LEU A 1 87 ? -12.358 8.151 -0.104 1.00 67.62 87 LEU A O 1
ATOM 688 N N . ALA A 1 88 ? -14.167 6.929 -0.643 1.00 63.38 88 ALA A N 1
ATOM 689 C CA . ALA A 1 88 ? -14.942 7.320 0.525 1.00 63.38 88 ALA A CA 1
ATOM 690 C C . ALA A 1 88 ? -14.302 6.700 1.776 1.00 63.38 88 ALA A C 1
ATOM 692 O O . ALA A 1 88 ? -14.388 5.494 2.003 1.00 63.38 88 ALA A O 1
ATOM 693 N N . VAL A 1 89 ? -13.612 7.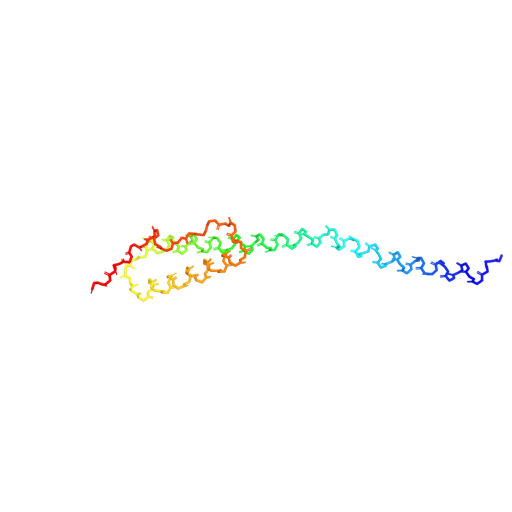526 2.562 1.00 63.25 89 VAL A N 1
ATOM 694 C CA . VAL A 1 89 ? -13.001 7.106 3.824 1.00 63.25 89 VAL A CA 1
ATOM 695 C C . VAL A 1 89 ? -14.064 7.182 4.923 1.00 63.25 89 VAL A C 1
ATOM 697 O O . VAL A 1 89 ? -14.666 8.247 5.084 1.00 63.25 89 VAL A O 1
ATOM 700 N N . PRO A 1 90 ? -14.302 6.104 5.691 1.00 64.00 90 PRO A N 1
ATOM 701 C CA . PRO A 1 90 ? -15.250 6.139 6.797 1.00 64.00 90 PRO A CA 1
ATOM 702 C C . PRO A 1 90 ? -14.811 7.179 7.836 1.00 64.00 90 PRO A C 1
ATOM 704 O O . PRO A 1 90 ? -13.661 7.191 8.278 1.00 64.00 90 PRO A O 1
ATOM 707 N N . THR A 1 91 ? -15.718 8.078 8.213 1.00 64.12 91 THR A N 1
ATOM 708 C CA . THR A 1 91 ? -15.476 9.101 9.236 1.00 64.12 91 THR A CA 1
ATOM 709 C C . THR A 1 91 ? -15.925 8.605 10.607 1.00 64.12 91 THR A C 1
ATOM 711 O O . THR A 1 91 ? -16.940 7.925 10.747 1.00 64.12 91 THR A O 1
ATOM 714 N N . LEU A 1 92 ? -15.154 8.950 11.641 1.00 59.16 92 LEU A N 1
ATOM 715 C CA . LEU A 1 92 ? -15.419 8.556 13.032 1.00 59.16 92 LEU A CA 1
ATOM 716 C C . LEU A 1 92 ? -16.764 9.074 13.566 1.00 59.16 92 LEU A C 1
ATOM 718 O O . LEU A 1 92 ? -17.364 8.425 14.425 1.00 59.16 92 LEU A O 1
ATOM 722 N N . ASP A 1 93 ? -17.257 10.182 13.010 1.00 57.50 93 ASP A N 1
ATOM 723 C CA . ASP A 1 93 ? -18.557 10.776 13.347 1.00 57.50 93 ASP A CA 1
ATOM 724 C C . ASP A 1 93 ? -19.733 9.830 13.071 1.00 57.50 93 ASP A C 1
ATOM 726 O O . ASP A 1 93 ? -20.761 9.913 13.738 1.00 57.50 93 ASP A O 1
ATOM 730 N N . ALA A 1 94 ? -19.579 8.884 12.138 1.00 53.38 94 ALA A N 1
ATOM 731 C CA . ALA A 1 94 ? -20.605 7.884 11.849 1.00 53.38 94 ALA A CA 1
ATOM 732 C C . ALA A 1 94 ? -20.691 6.772 12.915 1.00 53.38 94 ALA A C 1
ATOM 734 O O . ALA A 1 94 ? -21.690 6.061 12.971 1.00 53.38 94 ALA A O 1
ATOM 735 N N . VAL A 1 95 ? -19.653 6.597 13.744 1.00 52.88 95 VAL A N 1
ATOM 736 C CA . VAL A 1 95 ? -19.489 5.431 14.643 1.00 52.88 95 VAL A CA 1
ATOM 737 C C . VAL A 1 95 ? -19.748 5.787 16.094 1.00 52.88 95 VAL A C 1
ATOM 739 O O . VAL A 1 95 ? -20.281 4.991 16.860 1.00 52.88 95 VAL A O 1
ATOM 742 N N . THR A 1 96 ? -19.352 6.993 16.498 1.00 52.66 96 THR A N 1
ATOM 743 C CA . THR A 1 96 ? -19.619 7.474 17.849 1.00 52.66 96 THR A CA 1
ATOM 744 C C . THR A 1 96 ? -20.031 8.933 17.794 1.00 52.66 96 THR A C 1
ATOM 746 O O . THR A 1 96 ? -19.175 9.762 17.490 1.00 52.66 96 THR A O 1
ATOM 749 N N . PRO A 1 97 ? -21.278 9.286 18.156 1.00 50.00 97 PRO A N 1
ATOM 750 C CA . PRO A 1 97 ? -21.563 10.662 18.515 1.00 50.00 97 PRO A CA 1
ATOM 751 C C . PRO A 1 97 ? -20.685 10.983 19.728 1.00 50.00 97 PRO A C 1
ATOM 753 O O . PRO A 1 97 ? -20.860 10.414 20.811 1.00 50.00 97 PRO A O 1
ATOM 756 N N . LEU A 1 98 ? -19.667 11.822 19.537 1.00 53.06 98 LEU A N 1
ATOM 757 C CA . LEU A 1 98 ? -18.991 12.444 20.666 1.00 53.06 98 LEU A CA 1
ATOM 758 C C . LEU A 1 98 ? -20.063 13.230 21.436 1.00 53.06 98 LEU A C 1
ATOM 760 O O . LEU A 1 98 ? -20.771 14.024 20.812 1.00 53.06 98 LEU A O 1
ATOM 764 N N . PRO A 1 99 ? -20.202 13.066 22.763 1.00 44.19 99 PRO A N 1
ATOM 765 C CA . PRO A 1 99 ? -20.864 14.098 23.534 1.00 44.19 99 PRO A CA 1
ATOM 766 C C . PRO A 1 99 ? -19.996 15.350 23.385 1.00 44.19 99 PRO A C 1
ATOM 768 O O . PRO A 1 99 ? -18.865 15.391 23.869 1.00 44.19 99 PRO A O 1
ATOM 771 N N . LEU A 1 100 ? -20.493 16.341 22.645 1.00 46.69 100 LEU A N 1
ATOM 772 C CA . LEU A 1 100 ? -20.003 17.709 22.749 1.00 46.69 100 LEU A CA 1
ATOM 773 C C . LEU A 1 100 ? -20.156 18.074 24.224 1.00 46.69 100 LEU A C 1
ATOM 775 O O . LEU A 1 100 ? -21.276 18.206 24.714 1.00 46.69 100 LEU A O 1
ATOM 779 N N . ALA A 1 101 ? -19.041 18.113 24.949 1.00 42.38 101 ALA A N 1
ATOM 780 C CA . ALA A 1 101 ? -19.027 18.679 26.283 1.00 42.38 101 ALA A CA 1
ATOM 781 C C . ALA A 1 101 ? -19.523 20.127 26.149 1.00 42.38 101 ALA A C 1
ATOM 783 O O . ALA A 1 101 ? -18.929 20.912 25.407 1.00 42.38 101 ALA A O 1
ATOM 784 N N . ALA A 1 102 ? -20.675 20.389 26.769 1.00 37.22 102 ALA A N 1
ATOM 785 C CA . ALA A 1 102 ? -21.287 21.704 26.912 1.00 37.22 102 ALA A CA 1
ATOM 786 C C . ALA A 1 102 ? -20.502 22.569 27.903 1.00 37.22 102 ALA A C 1
ATOM 788 O O . ALA A 1 102 ? -19.901 21.986 28.837 1.00 37.22 102 ALA A O 1
#

Sequence (102 aa):
MATAPTIVALMGFFTLATIGIPMALVWRQAPRWLTRAHDRRVAFHQAACDTLHRALAETPRDDANHQRLRAQFIENSNALRALAPQLAVPTLDAVTPLPLAA

Foldseek 3Di:
DDDPVVVVVVVVVVVCCVVVVVVVVCVVCVVVVVVVVLVVLLVVLVVLLVVLLVCLQPDDPPPVVNVVSVVSNVVSLVVNCVSCVPDDRDDPCVRDVDPPPD

Radius of gyration: 27.0 Å; chains: 1; bounding box: 59×30×74 Å

Secondary structure (DSSP, 8-state):
---HHHHHHHHHHHHHHHHHHHHHHHHHHHHHHHHHHHHHHHHHHHHHHHHHHHHHHHS---HHHHHHHHHHHHHHHHHHHHH-TTS-PPPGGGT-------